Protein AF-A0A352Q2D2-F1 (afdb_monomer)

Foldseek 3Di:
DEEEFEDPAPVSVVVQVVCVVVVYHYHYDYPDDPPDQPDVNNVDPPDPCVVVVVVPDDPPD

Mean predicted aligned error: 6.9 Å

Secondary structure (DSSP, 8-state):
-EEEEE--SHHHHHHHHHHHHTT-EEEEE-SS-TT---SHHHHS-----HHHHHHHS----

Solvent-accessible surface area (backbone atoms only — not comparable to full-atom values): 3944 Å² total; per-residue (Å²): 96,81,45,78,39,80,40,72,38,62,68,37,46,53,51,47,52,56,39,44,76,71,63,31,49,71,45,80,42,54,99,61,61,92,90,57,68,85,46,70,58,65,72,48,89,78,77,90,49,71,66,63,52,53,78,74,44,84,86,85,125

Nearest PDB structures (foldseek):
  1b6s-assembly1_A  TM=7.736E-01  e=3.221E-01  Escherichia coli
  1b6r-assembly1_A-2  TM=7.188E-01  e=2.612E-01  Escherichia coli
  1vjo-assembly1_A-2  TM=6.743E-01  e=3.454E-01  Nostoc sp. PCC 7120 = FACHB-418
  2raf-assembly2_C-2  TM=7.743E-01  e=7.448E-01  Lactiplantibacillus plantarum WCFS1
  1m32-assembly3_E  TM=5.725E-01  e=6.945E-01  Salmonella enterica subsp. enterica serovar Typhimurium

pLDDT: mean 87.61, std 13.04, range [52.31, 98.5]

Sequence (61 aa):
AQVAVAGAGVAGRLLACRLLDAGARVSLVDENPASDARSCSFAAAGMLSPLAEIEQGELTI

Radius of gyration: 15.22 Å; Cα contacts (8 Å, |Δi|>4): 53; chains: 1; bounding box: 36×35×28 Å

Structure (mmCIF, N/CA/C/O backbone):
data_AF-A0A352Q2D2-F1
#
_entry.id   AF-A0A352Q2D2-F1
#
loop_
_atom_site.group_PDB
_atom_site.id
_atom_site.type_symbol
_atom_site.label_atom_id
_atom_site.label_alt_id
_atom_site.label_comp_id
_atom_site.label_asym_id
_atom_site.label_entity_id
_atom_site.label_seq_id
_atom_site.pdbx_PDB_ins_code
_atom_site.Cartn_x
_atom_site.Cartn_y
_atom_site.Cartn_z
_atom_site.occupancy
_atom_site.B_iso_or_equiv
_atom_site.auth_seq_id
_atom_site.auth_comp_id
_atom_site.auth_asym_id
_atom_site.auth_atom_id
_atom_site.pdbx_PDB_model_num
ATOM 1 N N . ALA A 1 1 ? -14.889 2.585 11.318 1.00 90.31 1 ALA A N 1
ATOM 2 C CA . ALA A 1 1 ? -15.362 3.567 10.311 1.00 90.31 1 ALA A CA 1
ATOM 3 C C . ALA A 1 1 ? -15.258 2.968 8.905 1.00 90.31 1 ALA A C 1
ATOM 5 O O . ALA A 1 1 ? -14.4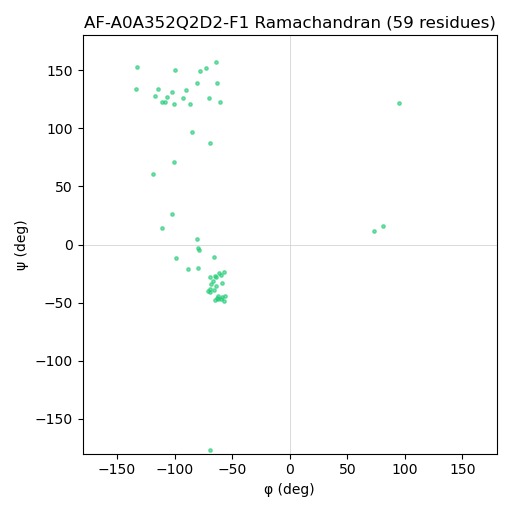91 2.025 8.743 1.00 90.31 1 ALA A O 1
ATOM 6 N N . GLN A 1 2 ? -16.021 3.463 7.923 1.00 97.69 2 GLN A N 1
ATOM 7 C CA . GLN A 1 2 ? -15.869 3.098 6.503 1.00 97.69 2 GLN A CA 1
ATOM 8 C C . GLN A 1 2 ? -15.238 4.272 5.754 1.00 97.69 2 GLN A C 1
ATOM 10 O O . GLN A 1 2 ? -15.736 5.389 5.871 1.00 97.69 2 GLN A O 1
ATOM 15 N N . VAL A 1 3 ? -14.143 4.028 5.034 1.00 98.31 3 VAL A N 1
ATOM 16 C CA . VAL A 1 3 ? -13.364 5.074 4.356 1.00 98.31 3 VAL A CA 1
ATOM 17 C C . VAL A 1 3 ? -13.050 4.641 2.928 1.00 98.31 3 VAL A C 1
ATOM 19 O O . VAL A 1 3 ? -12.608 3.516 2.702 1.00 98.31 3 VAL A O 1
ATOM 22 N N . ALA A 1 4 ? -13.258 5.540 1.969 1.00 97.94 4 ALA A N 1
ATOM 23 C CA . ALA A 1 4 ? -12.786 5.377 0.601 1.00 97.94 4 ALA A CA 1
ATOM 24 C C . ALA A 1 4 ? -11.532 6.233 0.389 1.00 97.94 4 ALA A C 1
ATOM 26 O O . ALA A 1 4 ? -11.522 7.413 0.737 1.00 97.94 4 ALA A O 1
ATOM 27 N N . VAL A 1 5 ? -10.484 5.638 -0.175 1.00 97.94 5 VAL A N 1
ATOM 28 C CA . VAL A 1 5 ? -9.240 6.315 -0.557 1.00 97.94 5 VAL A CA 1
ATOM 29 C C . VAL A 1 5 ? -9.168 6.333 -2.079 1.00 97.94 5 VAL A C 1
ATOM 31 O O . VAL A 1 5 ? -9.222 5.278 -2.708 1.00 97.94 5 VAL A O 1
ATOM 34 N N . ALA A 1 6 ? -9.063 7.525 -2.663 1.00 97.12 6 ALA A N 1
ATOM 35 C CA . ALA A 1 6 ? -8.892 7.707 -4.100 1.00 97.12 6 ALA A CA 1
ATOM 36 C C . ALA A 1 6 ? -7.396 7.792 -4.451 1.00 97.12 6 ALA A C 1
ATOM 38 O O . ALA A 1 6 ? -6.671 8.613 -3.890 1.00 97.12 6 ALA A O 1
ATOM 39 N N . GLY A 1 7 ? -6.959 6.944 -5.380 1.00 95.19 7 GLY A N 1
ATOM 40 C CA . GLY A 1 7 ? -5.576 6.773 -5.818 1.00 95.19 7 GLY A CA 1
ATOM 41 C C . GLY A 1 7 ? -4.857 5.639 -5.081 1.00 95.19 7 GLY A C 1
ATOM 42 O O . GLY A 1 7 ? -4.693 5.672 -3.864 1.00 95.19 7 GLY A O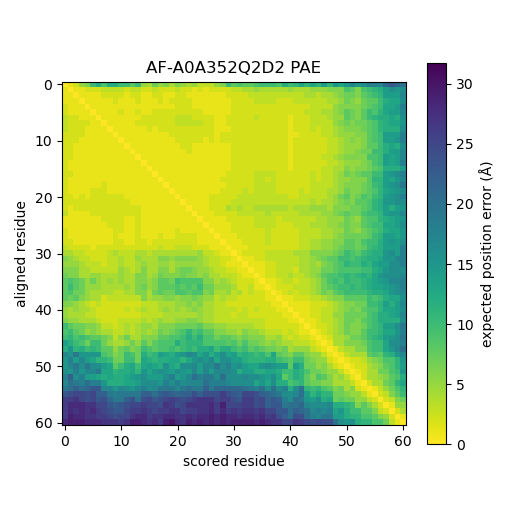 1
ATOM 43 N N . ALA A 1 8 ? -4.355 4.659 -5.829 1.00 95.44 8 ALA A N 1
A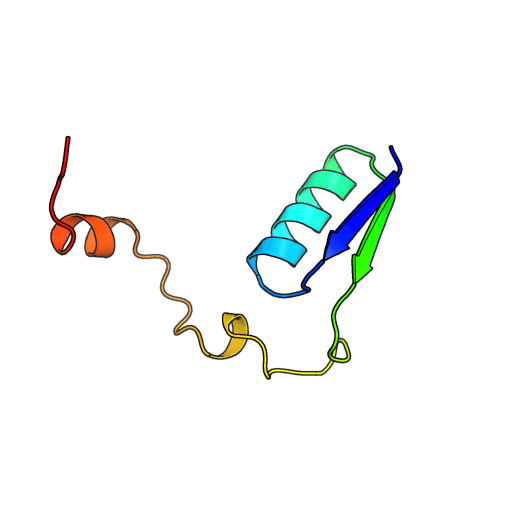TOM 44 C CA . ALA A 1 8 ? -3.590 3.503 -5.359 1.00 95.44 8 ALA A CA 1
ATOM 45 C C . ALA A 1 8 ? -2.074 3.645 -5.602 1.00 95.44 8 ALA A C 1
ATOM 47 O O . ALA A 1 8 ? -1.356 2.647 -5.688 1.00 95.44 8 ALA A O 1
ATOM 48 N N . GLY A 1 9 ? -1.567 4.881 -5.681 1.00 94.12 9 GLY A N 1
ATOM 49 C CA . GLY A 1 9 ? -0.135 5.183 -5.575 1.00 94.12 9 GLY A CA 1
ATOM 50 C C . GLY A 1 9 ? 0.415 4.959 -4.157 1.00 94.12 9 GLY A C 1
ATOM 51 O O . GLY A 1 9 ? -0.305 4.542 -3.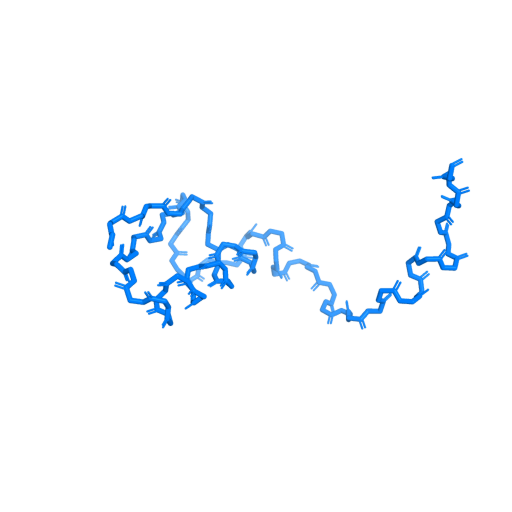248 1.00 94.12 9 GLY A O 1
ATOM 52 N N . VAL A 1 10 ? 1.697 5.264 -3.940 1.00 94.75 10 VAL A N 1
ATOM 53 C CA . VAL A 1 10 ? 2.394 5.042 -2.659 1.00 94.75 10 VAL A CA 1
ATOM 54 C C . VAL A 1 10 ? 1.691 5.731 -1.485 1.00 94.75 10 VAL A C 1
ATOM 56 O O . VAL A 1 10 ? 1.463 5.096 -0.459 1.00 94.75 10 VAL A O 1
ATOM 59 N N . ALA A 1 11 ? 1.255 6.983 -1.651 1.00 95.31 11 ALA A N 1
ATOM 60 C CA . ALA A 1 11 ? 0.567 7.730 -0.599 1.00 95.31 11 ALA A CA 1
ATOM 61 C C . ALA A 1 11 ? -0.788 7.101 -0.228 1.00 95.31 11 ALA A C 1
ATOM 63 O O . ALA A 1 11 ? -1.059 6.868 0.949 1.00 95.31 11 ALA A O 1
ATOM 64 N N . GLY A 1 12 ? -1.618 6.773 -1.222 1.00 96.62 12 GLY A N 1
ATOM 65 C CA . GLY A 1 12 ? -2.932 6.172 -0.987 1.00 96.62 12 GLY A CA 1
ATOM 66 C C . GLY A 1 12 ? -2.846 4.771 -0.381 1.00 96.62 12 GLY A C 1
ATOM 67 O O . GLY A 1 12 ? -3.586 4.459 0.551 1.00 96.62 12 GLY A O 1
ATOM 68 N N . ARG A 1 13 ? -1.884 3.952 -0.828 1.00 96.06 13 ARG A N 1
ATOM 69 C CA . ARG A 1 13 ? -1.601 2.633 -0.236 1.00 96.06 13 ARG A CA 1
ATOM 70 C C . ARG A 1 13 ? -1.149 2.748 1.219 1.00 96.06 13 ARG A C 1
ATOM 72 O O . ARG A 1 13 ? -1.682 2.039 2.066 1.00 96.06 13 ARG A O 1
ATOM 79 N N . LEU A 1 14 ? -0.219 3.655 1.528 1.00 97.31 14 LEU A N 1
ATOM 80 C CA . LEU A 1 14 ? 0.233 3.876 2.905 1.00 97.31 14 LEU A CA 1
ATOM 81 C C . LEU A 1 14 ? -0.908 4.371 3.800 1.00 97.31 14 LEU A C 1
ATOM 83 O O . LEU A 1 14 ? -1.087 3.844 4.896 1.00 97.31 14 LEU A O 1
ATOM 87 N N . LEU A 1 15 ? -1.720 5.321 3.328 1.00 98.06 15 LEU A N 1
ATOM 88 C CA . LEU A 1 15 ? -2.896 5.789 4.062 1.00 98.06 15 LEU A CA 1
ATOM 89 C C . LEU A 1 15 ? -3.886 4.646 4.325 1.00 98.06 15 LEU A C 1
ATOM 91 O O . LEU A 1 15 ? -4.335 4.478 5.458 1.00 98.06 15 LEU A O 1
ATOM 95 N N . ALA A 1 16 ? -4.197 3.841 3.305 1.00 98.06 16 ALA A N 1
ATOM 96 C CA . ALA A 1 16 ? -5.085 2.693 3.442 1.00 98.06 16 ALA A CA 1
ATOM 97 C C . ALA A 1 16 ? -4.559 1.690 4.478 1.00 98.06 16 ALA A C 1
ATOM 99 O O . ALA A 1 16 ? -5.325 1.278 5.347 1.00 98.06 16 ALA A O 1
ATOM 100 N N . CYS A 1 17 ? -3.261 1.366 4.455 1.00 98.25 17 CYS A N 1
ATOM 101 C CA . CYS A 1 17 ? -2.633 0.514 5.469 1.00 98.25 17 CYS A CA 1
ATOM 102 C C . CYS A 1 17 ? -2.807 1.086 6.883 1.00 98.25 17 CYS A C 1
ATOM 104 O O . CYS A 1 17 ? -3.279 0.385 7.771 1.00 98.25 17 CYS A O 1
ATOM 106 N N . ARG A 1 18 ? -2.521 2.378 7.092 1.00 98.38 18 ARG A N 1
ATOM 107 C CA . ARG A 1 18 ? -2.660 3.010 8.419 1.00 98.38 18 ARG A CA 1
ATOM 108 C C . ARG A 1 18 ? -4.108 3.039 8.910 1.00 98.38 18 ARG A C 1
ATOM 110 O O . ARG A 1 18 ? -4.356 2.881 10.101 1.00 98.38 18 ARG A O 1
ATOM 117 N N . LEU A 1 19 ? -5.067 3.232 8.007 1.00 98.25 19 LEU A N 1
ATOM 118 C CA . LEU A 1 19 ? -6.494 3.188 8.330 1.00 98.25 19 LEU A CA 1
ATOM 119 C C . LEU A 1 19 ? -6.962 1.766 8.672 1.00 98.25 19 LEU A C 1
ATOM 121 O O . LEU A 1 19 ? -7.767 1.604 9.590 1.00 98.25 19 LEU A O 1
ATOM 125 N N . LEU A 1 20 ? -6.451 0.751 7.969 1.00 98.25 20 LEU A N 1
ATOM 126 C CA . LEU A 1 20 ? -6.702 -0.656 8.289 1.00 98.25 20 LEU A CA 1
ATOM 127 C C . LEU A 1 20 ? -6.144 -1.011 9.674 1.00 98.25 20 LEU A C 1
ATOM 129 O O . LEU A 1 20 ? -6.878 -1.581 10.481 1.00 98.25 20 LEU A O 1
ATOM 133 N N . ASP A 1 21 ? -4.912 -0.592 9.984 1.00 98.31 21 ASP A N 1
ATOM 134 C CA . ASP A 1 21 ? -4.294 -0.775 11.308 1.00 98.31 21 ASP A CA 1
ATOM 135 C C . ASP A 1 21 ? -5.116 -0.107 12.425 1.00 98.31 21 ASP A C 1
ATOM 137 O O . ASP A 1 21 ? -5.199 -0.612 13.542 1.00 98.31 21 ASP A O 1
ATOM 141 N N . ALA A 1 22 ? -5.778 1.012 12.117 1.00 98.06 22 ALA A N 1
ATOM 142 C CA . ALA A 1 22 ? -6.676 1.719 13.029 1.00 98.06 22 ALA A CA 1
ATOM 143 C C . ALA A 1 22 ? -8.094 1.106 13.122 1.00 98.06 22 ALA A C 1
ATOM 145 O O . ALA A 1 22 ? -8.973 1.678 13.772 1.00 98.06 22 ALA A O 1
ATOM 146 N N . GLY A 1 23 ? -8.357 -0.032 12.471 1.00 98.25 23 GLY A N 1
ATOM 147 C CA . GLY A 1 23 ? -9.647 -0.732 12.520 1.00 98.25 23 GLY A CA 1
ATOM 148 C C . GLY A 1 23 ? -10.728 -0.159 11.595 1.00 98.25 23 GLY A C 1
ATOM 149 O O . GLY A 1 23 ? -11.919 -0.450 11.764 1.00 98.25 23 GLY A O 1
ATOM 150 N N . ALA A 1 24 ? -10.362 0.672 10.616 1.00 98.38 24 ALA A N 1
ATOM 151 C CA . ALA A 1 24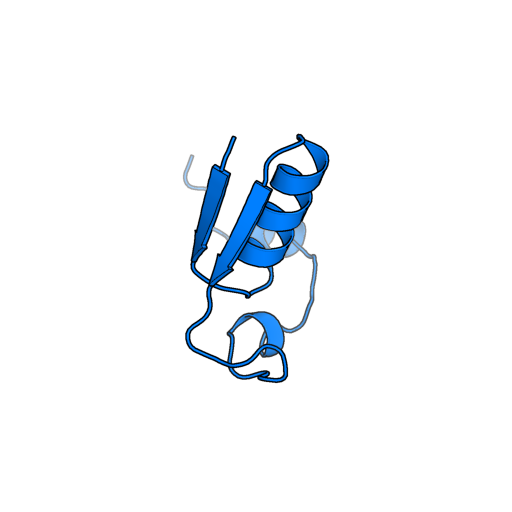 ? -11.296 1.102 9.582 1.00 98.38 24 ALA A CA 1
ATOM 152 C C . ALA A 1 24 ? -11.496 0.012 8.516 1.00 98.38 24 ALA A C 1
ATOM 154 O O . ALA A 1 24 ? -10.593 -0.754 8.194 1.00 98.38 24 ALA A O 1
ATOM 155 N N . ARG A 1 25 ? -12.689 -0.026 7.914 1.00 98.50 25 ARG A N 1
ATOM 156 C CA . ARG A 1 25 ? -12.918 -0.726 6.644 1.00 98.50 25 ARG A CA 1
ATOM 157 C C . ARG A 1 25 ? -12.579 0.236 5.517 1.00 98.50 25 ARG A C 1
ATOM 159 O O . ARG A 1 25 ? -13.190 1.302 5.430 1.00 98.50 25 ARG A O 1
ATOM 166 N N . VAL A 1 26 ? -11.622 -0.139 4.677 1.00 98.38 26 VAL A N 1
ATOM 167 C CA . VAL A 1 26 ? -11.091 0.735 3.629 1.00 98.38 26 VAL A CA 1
ATOM 168 C C . VAL A 1 26 ? -11.426 0.176 2.254 1.00 98.38 26 VAL A C 1
ATOM 170 O O . VAL A 1 26 ? -11.240 -1.012 2.006 1.00 98.38 26 VAL A O 1
ATOM 173 N N . SER A 1 27 ? -11.907 1.039 1.362 1.00 98.06 27 SER A N 1
ATOM 174 C CA . SER A 1 27 ? -11.954 0.781 -0.080 1.00 98.06 27 SER A CA 1
ATOM 175 C C . SER A 1 27 ? -10.915 1.659 -0.765 1.00 98.06 27 SER A C 1
ATOM 177 O O . SER A 1 27 ? -10.954 2.877 -0.616 1.00 98.06 27 SER A O 1
ATOM 179 N N . LEU A 1 28 ? -9.982 1.051 -1.493 1.00 96.56 28 LEU A N 1
ATOM 180 C CA . LEU A 1 28 ? -8.983 1.763 -2.285 1.00 96.56 28 LEU A CA 1
ATOM 181 C C . LEU A 1 28 ? -9.435 1.758 -3.745 1.00 96.56 28 LEU A C 1
ATOM 183 O O . LEU A 1 28 ? -9.643 0.688 -4.315 1.00 96.56 28 LEU A O 1
ATOM 187 N N . VAL A 1 29 ? -9.617 2.940 -4.321 1.00 96.69 29 VAL A N 1
ATOM 188 C CA . VAL A 1 29 ? -10.151 3.122 -5.674 1.00 96.69 29 VAL A CA 1
ATOM 189 C C . VAL A 1 29 ? -9.088 3.791 -6.527 1.00 96.69 29 VAL A C 1
ATOM 191 O O . VAL A 1 29 ? -8.569 4.837 -6.150 1.00 96.69 29 VAL A O 1
ATOM 194 N N . ASP A 1 30 ? -8.778 3.208 -7.676 1.00 95.12 30 ASP A N 1
ATOM 195 C CA . ASP A 1 30 ? -7.894 3.790 -8.685 1.00 95.12 30 ASP A CA 1
ATOM 196 C C . ASP A 1 30 ? -8.560 3.657 -10.056 1.00 95.12 30 ASP A C 1
ATOM 198 O O . ASP A 1 30 ? -9.382 2.762 -10.264 1.00 95.12 30 ASP A O 1
ATOM 202 N N . GLU A 1 31 ? -8.236 4.565 -10.972 1.00 93.88 31 GLU A N 1
ATOM 203 C CA . GLU A 1 31 ? -8.717 4.492 -12.354 1.00 93.88 31 GLU A CA 1
ATOM 204 C C . GLU A 1 31 ? -8.074 3.318 -13.112 1.00 93.88 31 GLU A C 1
ATOM 206 O O . GLU A 1 31 ? -8.667 2.769 -14.042 1.00 93.88 31 GLU A O 1
ATOM 211 N N . ASN A 1 32 ? -6.862 2.927 -12.709 1.00 92.00 32 ASN A N 1
ATOM 212 C CA . ASN A 1 32 ? -6.082 1.878 -13.337 1.00 92.00 32 ASN A CA 1
ATOM 213 C C . ASN A 1 32 ? -6.197 0.560 -12.551 1.00 92.00 32 ASN A C 1
ATOM 215 O O . ASN A 1 32 ? -6.353 0.561 -11.325 1.00 92.00 32 ASN A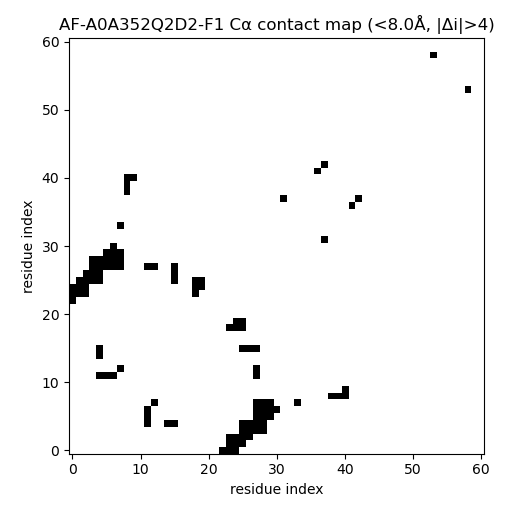 O 1
ATOM 219 N N . PRO A 1 33 ? -6.084 -0.598 -13.226 1.00 92.00 33 PRO A N 1
ATOM 220 C CA . PRO A 1 33 ? -6.076 -1.885 -12.544 1.00 92.00 33 PRO A CA 1
ATOM 221 C C . PRO A 1 33 ? -4.857 -2.023 -11.619 1.00 92.00 33 PRO A C 1
ATOM 223 O O . PRO A 1 33 ? -3.817 -1.408 -11.827 1.00 92.00 33 PRO A O 1
ATOM 226 N N . ALA A 1 34 ? -4.941 -2.893 -10.609 1.00 87.75 34 ALA A N 1
ATOM 227 C CA . ALA A 1 34 ? -3.869 -3.061 -9.619 1.00 87.75 34 ALA A CA 1
ATOM 228 C C . ALA A 1 34 ? -2.518 -3.525 -10.207 1.00 87.75 34 ALA A C 1
ATOM 230 O O . ALA A 1 34 ? -1.475 -3.282 -9.603 1.00 87.75 34 ALA A O 1
ATOM 231 N N . SER A 1 35 ? -2.540 -4.191 -11.367 1.00 89.75 35 SER A N 1
ATOM 232 C CA . SER A 1 35 ? -1.352 -4.614 -12.122 1.00 89.75 35 SER A CA 1
ATOM 233 C C . SER A 1 35 ? -0.706 -3.487 -12.932 1.00 89.75 35 SER A C 1
ATOM 235 O O . SER A 1 35 ? 0.309 -3.711 -13.586 1.00 89.75 35 SER A O 1
ATOM 237 N N . ASP A 1 36 ? -1.314 -2.304 -12.955 1.00 88.94 36 ASP A N 1
ATOM 238 C CA . ASP A 1 36 ? -0.838 -1.171 -13.727 1.00 88.94 36 ASP A CA 1
ATOM 239 C C . ASP A 1 36 ? 0.307 -0.439 -13.017 1.00 88.94 36 ASP A C 1
ATOM 241 O O . ASP A 1 36 ? 0.274 -0.217 -11.804 1.00 88.94 36 ASP A O 1
ATOM 245 N N . ALA A 1 37 ? 1.310 -0.036 -13.796 1.00 88.12 37 ALA A N 1
ATOM 246 C CA . ALA A 1 37 ? 2.492 0.683 -13.332 1.00 88.12 37 ALA A CA 1
ATOM 247 C C . ALA A 1 37 ? 2.541 2.144 -13.820 1.00 88.12 37 ALA A C 1
ATOM 249 O O . ALA A 1 37 ? 3.582 2.788 -13.738 1.00 88.12 37 ALA A O 1
ATOM 250 N N . ARG A 1 38 ? 1.435 2.691 -14.341 1.00 89.50 38 ARG A N 1
ATOM 251 C CA . ARG A 1 38 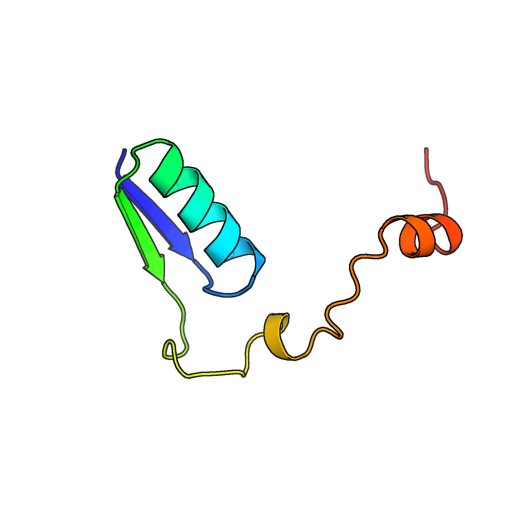? 1.385 4.058 -14.893 1.00 89.50 38 ARG A CA 1
ATOM 252 C C . ARG A 1 38 ? 1.255 5.172 -13.847 1.00 89.50 38 ARG A C 1
ATOM 254 O O . ARG A 1 38 ? 1.284 6.342 -14.215 1.00 89.50 38 ARG A O 1
ATOM 261 N N . SER A 1 39 ? 1.129 4.857 -12.556 1.00 89.69 39 SER A N 1
ATOM 262 C CA . SER A 1 39 ? 1.103 5.895 -11.516 1.00 89.69 39 SER A CA 1
ATOM 263 C C . SER A 1 39 ? 2.491 6.513 -11.300 1.00 89.69 39 SER A C 1
ATOM 265 O O . SER A 1 39 ? 3.518 5.850 -11.460 1.00 89.69 39 SER A O 1
ATOM 267 N N . CYS A 1 40 ? 2.544 7.776 -10.859 1.00 89.62 40 CYS A N 1
ATOM 268 C CA . CYS A 1 40 ? 3.813 8.468 -10.582 1.00 89.62 40 CYS A CA 1
ATOM 269 C C . CYS A 1 40 ? 4.692 7.732 -9.558 1.00 89.62 40 CYS A C 1
ATOM 271 O O . CYS A 1 40 ? 5.910 7.877 -9.557 1.00 89.62 40 CYS A O 1
ATOM 273 N N . SER A 1 41 ? 4.080 6.902 -8.710 1.00 91.12 41 SER A N 1
ATOM 274 C CA . SER A 1 41 ? 4.781 6.113 -7.701 1.00 91.12 41 SER A CA 1
ATOM 275 C C . SER A 1 41 ? 5.720 5.067 -8.302 1.00 91.12 41 SER A C 1
ATOM 277 O O . SER A 1 41 ? 6.705 4.726 -7.661 1.00 91.12 41 SER A O 1
ATOM 279 N N . PHE A 1 42 ? 5.447 4.580 -9.516 1.00 90.44 42 PHE A N 1
ATOM 280 C CA . PHE A 1 42 ? 6.325 3.641 -10.224 1.00 90.44 42 PHE A CA 1
ATOM 281 C C . PHE A 1 42 ? 7.392 4.339 -11.074 1.00 90.44 42 PHE A C 1
ATOM 283 O O . PHE A 1 42 ? 8.414 3.735 -11.380 1.00 90.44 42 PHE A O 1
ATOM 290 N N . ALA A 1 43 ? 7.173 5.605 -11.439 1.00 90.38 43 ALA A N 1
ATOM 291 C CA . ALA A 1 43 ? 8.184 6.432 -12.096 1.00 90.38 43 ALA A CA 1
ATOM 292 C C . ALA A 1 43 ? 9.213 7.006 -11.104 1.00 90.38 43 ALA A C 1
ATOM 294 O O . ALA A 1 43 ? 10.299 7.418 -11.508 1.00 90.38 43 ALA A O 1
ATOM 295 N N . ALA A 1 44 ? 8.875 7.061 -9.813 1.00 86.56 44 ALA A N 1
ATOM 296 C CA . ALA A 1 44 ? 9.756 7.577 -8.778 1.00 86.56 44 ALA A CA 1
ATOM 297 C C . ALA A 1 44 ? 11.029 6.722 -8.643 1.00 86.56 44 ALA A C 1
ATOM 299 O O . ALA A 1 44 ? 10.967 5.496 -8.609 1.00 86.56 44 ALA A O 1
ATOM 300 N N . ALA A 1 45 ? 12.183 7.374 -8.465 1.00 86.62 45 ALA A N 1
ATOM 301 C CA . ALA A 1 45 ? 13.472 6.699 -8.273 1.00 86.62 45 ALA A CA 1
ATOM 302 C C . ALA A 1 45 ? 13.563 5.890 -6.960 1.00 86.62 45 ALA A C 1
ATOM 304 O O . ALA A 1 45 ? 14.520 5.150 -6.755 1.00 86.62 45 ALA A O 1
ATOM 305 N N . GLY A 1 46 ? 12.594 6.053 -6.052 1.00 83.88 46 GLY A N 1
ATOM 306 C CA . GLY A 1 46 ? 12.554 5.348 -4.770 1.00 83.88 46 GLY A CA 1
ATOM 307 C C . GLY A 1 46 ? 13.577 5.841 -3.742 1.00 83.88 46 GLY A C 1
ATOM 308 O O . GLY A 1 46 ? 13.768 5.183 -2.723 1.00 83.88 46 GLY A O 1
ATOM 309 N N . MET A 1 47 ? 14.232 6.985 -3.977 1.00 87.06 47 MET A N 1
ATOM 310 C CA . MET A 1 47 ? 15.128 7.581 -2.986 1.00 87.06 47 MET A CA 1
ATOM 311 C C . MET A 1 47 ? 14.322 8.124 -1.806 1.00 87.06 47 MET A C 1
ATOM 313 O O . MET A 1 47 ? 13.429 8.945 -1.980 1.00 87.06 47 MET A O 1
ATOM 317 N N . LEU A 1 48 ? 14.668 7.694 -0.596 1.00 77.75 48 LEU A N 1
ATOM 318 C CA . LEU A 1 48 ? 14.168 8.276 0.648 1.00 77.75 48 LEU A CA 1
ATOM 319 C C . LEU A 1 48 ? 15.245 9.210 1.205 1.00 77.75 48 LEU A C 1
ATOM 321 O O . LEU A 1 48 ? 15.907 8.879 2.186 1.00 77.75 48 LEU A O 1
ATOM 325 N N . SER A 1 49 ? 15.452 10.351 0.539 1.00 78.94 49 SER A N 1
ATOM 326 C CA . SER A 1 49 ? 16.475 11.340 0.917 1.00 78.94 49 SER A CA 1
ATOM 327 C C . SER A 1 49 ? 15.869 12.702 1.278 1.00 78.94 49 SER A C 1
ATOM 329 O O . SER A 1 49 ? 16.198 13.711 0.654 1.00 78.94 49 SER A O 1
ATOM 331 N N . PRO A 1 50 ? 15.008 12.768 2.311 1.00 69.19 50 PRO A N 1
ATOM 332 C CA . PRO A 1 50 ? 14.405 14.032 2.730 1.00 69.19 50 PRO A CA 1
ATOM 333 C C . PRO A 1 50 ? 15.459 15.068 3.151 1.00 69.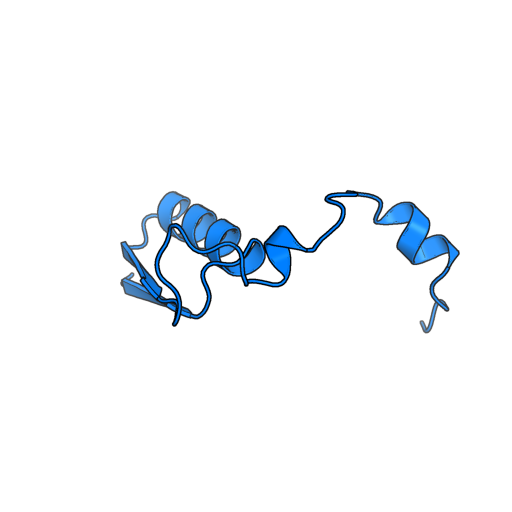19 50 PRO A C 1
ATOM 335 O O . PRO A 1 50 ? 15.230 16.264 3.025 1.00 69.19 50 PRO A O 1
ATOM 338 N N . LEU A 1 51 ? 16.638 14.627 3.611 1.00 65.12 51 LEU A N 1
ATOM 339 C CA . LEU A 1 51 ? 17.734 15.529 3.970 1.00 65.12 51 LEU A CA 1
ATOM 340 C C . LEU A 1 51 ? 18.344 16.223 2.740 1.00 65.12 51 LEU A C 1
ATOM 342 O O . LEU A 1 51 ? 18.581 17.423 2.791 1.00 65.12 51 LEU A O 1
ATOM 346 N N . ALA A 1 52 ? 18.524 15.504 1.625 1.00 67.69 52 ALA A N 1
ATOM 347 C CA . ALA A 1 52 ? 19.022 16.107 0.384 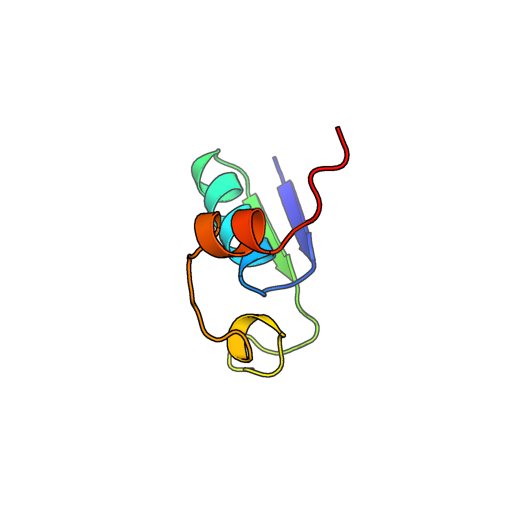1.00 67.69 52 ALA A CA 1
ATOM 348 C C . ALA A 1 52 ? 18.014 17.101 -0.220 1.00 67.69 52 ALA A C 1
ATOM 350 O O . ALA A 1 52 ? 18.406 18.098 -0.819 1.00 67.69 52 ALA A O 1
ATOM 351 N N . GLU A 1 53 ? 16.714 16.860 -0.025 1.00 68.31 53 GLU A N 1
ATOM 352 C CA . GLU A 1 53 ? 15.656 17.778 -0.462 1.00 68.31 53 GLU A CA 1
ATOM 353 C C . GLU A 1 53 ? 15.654 19.091 0.344 1.00 68.31 53 GLU A C 1
ATOM 355 O O . GLU A 1 53 ? 15.399 20.149 -0.226 1.00 68.31 53 GLU A O 1
ATOM 360 N N . ILE A 1 54 ? 15.994 19.050 1.642 1.00 66.94 54 ILE A N 1
ATOM 361 C CA . ILE A 1 54 ? 16.137 20.252 2.487 1.00 66.94 54 ILE A CA 1
ATOM 362 C C . ILE A 1 54 ? 17.384 21.056 2.104 1.00 66.94 54 ILE A C 1
ATOM 364 O O . ILE A 1 54 ? 17.323 22.279 2.062 1.00 66.94 54 ILE A O 1
ATOM 368 N N . GLU A 1 55 ? 18.506 20.395 1.804 1.00 64.00 55 GLU A N 1
ATOM 369 C CA . GLU A 1 55 ? 19.749 21.078 1.408 1.00 64.00 55 GLU A CA 1
ATOM 370 C C . GLU A 1 55 ? 19.615 21.850 0.084 1.00 64.00 55 GLU A C 1
ATOM 372 O O . GLU A 1 55 ? 20.310 22.845 -0.121 1.00 64.00 55 GLU A O 1
ATOM 377 N N . GLN A 1 56 ? 18.722 21.410 -0.808 1.00 64.44 56 GLN A N 1
ATOM 378 C CA . GLN A 1 56 ? 18.452 22.067 -2.093 1.00 64.44 56 GLN A CA 1
ATOM 379 C C . GLN A 1 56 ? 17.209 22.974 -2.080 1.00 64.44 56 GLN A C 1
ATOM 381 O O . GLN A 1 56 ? 17.003 23.723 -3.036 1.00 64.44 56 GLN A O 1
ATOM 386 N N . GLY A 1 57 ? 16.377 22.912 -1.038 1.00 59.03 57 GLY A N 1
ATOM 387 C CA . GLY A 1 57 ? 15.172 23.728 -0.897 1.00 59.03 57 GLY A CA 1
ATOM 388 C C . GLY A 1 57 ? 15.456 25.045 -0.177 1.00 59.03 57 GLY A C 1
ATOM 389 O O . GLY A 1 57 ? 16.094 25.058 0.872 1.00 59.03 57 GLY A O 1
ATOM 390 N N . GLU A 1 58 ? 14.960 26.171 -0.701 1.00 63.22 58 GLU A N 1
ATOM 391 C CA . GLU A 1 58 ? 14.982 27.421 0.065 1.00 63.22 58 GLU A CA 1
ATOM 392 C C . GLU A 1 58 ? 14.177 27.259 1.363 1.00 63.22 58 GLU A C 1
ATOM 394 O O . GLU A 1 58 ? 12.979 26.962 1.348 1.00 63.22 58 GLU A O 1
ATOM 399 N N . LEU A 1 59 ? 14.836 27.507 2.496 1.00 62.38 59 LEU A N 1
ATOM 400 C CA . LEU A 1 59 ? 14.188 27.684 3.791 1.00 62.38 59 LEU A CA 1
ATOM 401 C C . LEU A 1 59 ? 13.403 29.001 3.775 1.00 62.38 59 LEU A C 1
ATOM 403 O O . LEU A 1 59 ? 13.915 30.044 4.172 1.00 62.38 59 LEU A O 1
ATOM 407 N N . THR A 1 60 ? 12.151 28.958 3.324 1.00 57.81 60 THR A N 1
ATOM 408 C CA . THR A 1 60 ? 11.191 30.020 3.645 1.00 57.81 60 THR A CA 1
ATOM 409 C C . THR A 1 60 ? 10.584 29.694 5.009 1.00 57.81 60 THR A C 1
ATOM 411 O O . THR A 1 60 ? 9.684 28.859 5.104 1.00 57.81 60 THR A O 1
ATOM 414 N N . ILE A 1 61 ? 11.139 30.300 6.063 1.00 52.31 61 ILE A N 1
ATOM 415 C CA . ILE A 1 61 ? 10.526 30.388 7.401 1.00 52.31 61 ILE A CA 1
ATOM 416 C C . ILE A 1 61 ? 9.768 31.710 7.488 1.00 52.31 61 ILE A C 1
ATOM 418 O O . ILE A 1 61 ? 10.353 32.736 7.072 1.00 52.31 61 ILE A O 1
#